Protein AF-A0A915DWF3-F1 (afdb_monomer)

InterPro domains:
  IPR029063 S-adenosyl-L-methionine-dependent methyltransferase superfamily [G3DSA:3.40.50.150] (1-86)

Solvent-accessible surface area (backbone atoms only — not comparable to full-atom values): 8277 Å² total; per-residue (Å²): 121,87,78,89,84,85,85,88,65,27,83,90,27,63,48,63,94,67,60,34,62,67,47,77,46,96,33,25,50,55,82,93,50,51,65,64,64,55,69,36,39,31,69,76,6,39,39,38,38,32,41,91,52,31,31,31,42,34,36,27,72,45,100,87,45,69,48,77,41,85,73,47,80,52,88,64,61,73,55,76,70,69,40,91,91,39,64,68,38,62,35,75,29,79,58,78,84,84,73,80,78,52,69,68,58,54,51,52,45,51,52,54,47,54,53,50,50,51,53,61,64,70,64,80,79,78,97,81,82,84,87,88,129

Sequence (133 aa):
MCKPLFFNGNAFQVKTEMRYDRIYCGALVPHSRRSYFCNFLKIGGILVVPYGHLLQRIVRQSETQFVVYDVSSVVFSQLVFPNQENAFTMRQLEIPLLKAPRLTDICRNKIRHCVREAITSSEIYPLQMLISA

Radius of gyration: 21.71 Å; Cα contacts (8 Å, |Δi|>4): 187; chains: 1; bounding box: 56×54×44 Å

Nearest PDB structures (foldseek):
  8wi9-assembly1_w  TM=2.677E-01  e=5.822E+00  Mycolicibacterium smegmatis MC2 155

Mean predicted aligned error: 8.58 Å

pLDDT: mean 88.08, std 14.34, range [34.0, 98.38]

Secondary structure (DSSP, 8-state):
-PPP----S-GGGEE-S--EEEEE-SSB--GGGHHHHHHTEEEEEEEEEEETTEEEEEEE-SSS-EEEEEEEE---PBPPPP-TT-HHHHS-EEPPP-PPPPHHHHHHHHHHHHHHHHHHHHT-S-S-SSS--

Foldseek 3Di:
DDDDDDFDAAPLQEDDPAADQEAEDQAEEEPVCPVVNVQSHDQQHWYFHHYDQFTKIWHHPDNPDIDIDTDDGHDGHHRDAQDPVDVRHNDHTYDDDDDDDDPVVVVVVVVVVVVVCVVVVVPPDDPPPPPDD

Structure (mmCIF, N/CA/C/O backbone):
data_AF-A0A915DWF3-F1
#
_entry.id   AF-A0A915DWF3-F1
#
loop_
_atom_site.group_PDB
_atom_site.id
_atom_site.type_symbol
_atom_site.label_atom_id
_atom_site.label_alt_id
_atom_site.label_comp_id
_atom_site.label_asym_id
_atom_site.label_entity_id
_atom_site.label_seq_id
_atom_site.pdbx_PDB_ins_code
_atom_site.Cartn_x
_atom_site.Cartn_y
_atom_site.Cartn_z
_atom_site.occupancy
_atom_site.B_iso_or_equiv
_atom_site.auth_seq_id
_atom_site.auth_comp_id
_atom_site.auth_asym_id
_atom_site.auth_atom_id
_atom_site.pdbx_PDB_model_num
ATOM 1 N N . MET A 1 1 ? -7.226 11.522 15.634 1.00 5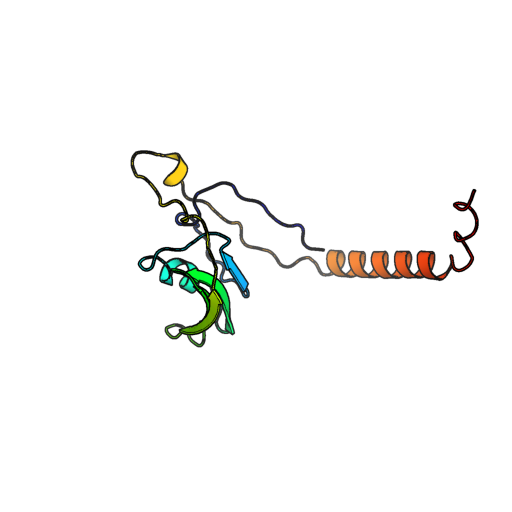6.53 1 MET A N 1
ATOM 2 C CA . MET A 1 1 ? -7.124 11.094 14.228 1.00 56.53 1 MET A CA 1
ATOM 3 C C . MET A 1 1 ? -5.656 10.984 13.866 1.00 56.53 1 MET A C 1
ATOM 5 O O . MET A 1 1 ? -4.908 11.905 14.185 1.00 56.53 1 MET A O 1
ATOM 9 N N . CYS A 1 2 ? -5.234 9.870 13.266 1.00 67.94 2 CYS A N 1
ATOM 10 C CA . CYS A 1 2 ? -3.905 9.783 12.661 1.00 67.94 2 CYS A CA 1
ATOM 11 C C . CYS A 1 2 ? -3.856 10.731 11.461 1.00 67.94 2 CYS A C 1
ATOM 13 O O . CYS A 1 2 ? -4.774 10.732 10.643 1.00 67.94 2 CYS A O 1
ATOM 15 N N . LYS A 1 3 ? -2.820 11.568 11.388 1.00 79.62 3 LYS A N 1
ATOM 16 C CA . LYS A 1 3 ? -2.621 12.462 10.245 1.00 79.62 3 LYS A CA 1
ATOM 17 C C . LYS A 1 3 ? -2.063 11.648 9.071 1.00 79.62 3 LYS A C 1
ATOM 19 O O . LYS A 1 3 ? -1.186 10.816 9.316 1.00 79.62 3 LYS A O 1
ATOM 24 N N . PRO A 1 4 ? -2.539 11.864 7.833 1.00 88.56 4 PRO A N 1
ATOM 25 C CA . PRO A 1 4 ? -1.930 11.243 6.666 1.00 88.56 4 PRO A CA 1
ATOM 26 C C . PRO A 1 4 ? -0.484 11.725 6.514 1.00 88.56 4 PRO A C 1
ATOM 28 O O . PRO A 1 4 ? -0.174 12.886 6.789 1.00 88.56 4 PRO A O 1
ATOM 31 N N . LEU A 1 5 ? 0.391 10.817 6.090 1.00 89.75 5 LEU A N 1
ATOM 32 C CA . LEU A 1 5 ? 1.777 11.115 5.755 1.00 89.75 5 LEU A CA 1
ATOM 33 C C . LEU A 1 5 ? 1.931 11.040 4.240 1.00 89.75 5 LEU A C 1
ATOM 35 O O . LEU A 1 5 ? 1.426 10.109 3.613 1.00 89.75 5 LEU A O 1
ATOM 39 N N . PHE A 1 6 ? 2.631 12.016 3.674 1.00 93.12 6 PHE A N 1
ATOM 40 C CA . PHE A 1 6 ? 2.870 12.110 2.241 1.00 93.12 6 PHE A CA 1
ATOM 41 C C . PHE A 1 6 ? 4.360 11.997 1.966 1.00 93.12 6 PHE A C 1
ATOM 43 O O . PHE A 1 6 ? 5.184 12.569 2.679 1.00 93.12 6 PHE A O 1
ATOM 50 N N . PHE A 1 7 ? 4.681 11.259 0.914 1.00 93.31 7 PHE A N 1
ATOM 51 C CA . PHE A 1 7 ? 6.042 10.957 0.513 1.00 93.31 7 PHE A CA 1
ATOM 52 C C . PHE A 1 7 ? 6.189 11.224 -0.977 1.00 93.31 7 PHE A C 1
ATOM 54 O O . PHE A 1 7 ? 5.263 10.973 -1.747 1.00 93.31 7 PHE A O 1
ATOM 61 N N . ASN A 1 8 ? 7.355 11.726 -1.374 1.00 94.44 8 ASN A N 1
ATOM 62 C CA . ASN A 1 8 ? 7.678 11.975 -2.770 1.00 94.44 8 ASN A CA 1
ATOM 63 C C . ASN A 1 8 ? 8.818 11.040 -3.200 1.00 94.44 8 ASN A C 1
ATOM 65 O O . ASN A 1 8 ? 9.897 11.076 -2.611 1.00 94.44 8 ASN A O 1
ATOM 69 N N . GLY A 1 9 ? 8.563 10.187 -4.193 1.00 93.69 9 GLY A N 1
ATOM 70 C CA . GLY A 1 9 ? 9.524 9.213 -4.703 1.00 93.69 9 GLY A CA 1
ATOM 71 C C . GLY A 1 9 ? 8.882 8.191 -5.640 1.00 93.69 9 GLY A C 1
ATOM 72 O O . GLY A 1 9 ? 7.689 8.263 -5.942 1.00 93.69 9 GLY A O 1
ATOM 73 N N . ASN A 1 10 ? 9.676 7.224 -6.104 1.00 94.31 10 ASN A N 1
ATOM 74 C CA . ASN A 1 10 ? 9.182 6.142 -6.951 1.00 94.31 10 ASN A CA 1
ATOM 75 C C . ASN A 1 10 ? 8.581 5.008 -6.099 1.00 94.31 10 ASN A C 1
ATOM 77 O O . ASN A 1 10 ? 9.216 4.510 -5.170 1.00 94.31 10 ASN A O 1
ATOM 81 N N . ALA A 1 11 ? 7.371 4.560 -6.447 1.00 93.94 11 ALA A N 1
ATOM 82 C CA . ALA A 1 11 ? 6.655 3.517 -5.712 1.00 93.94 11 ALA A CA 1
ATOM 83 C C . ALA A 1 11 ? 7.359 2.146 -5.730 1.00 93.94 11 ALA A C 1
ATOM 85 O O . ALA A 1 11 ? 7.121 1.348 -4.832 1.00 93.94 11 ALA A O 1
ATOM 86 N N . PHE A 1 12 ? 8.234 1.879 -6.707 1.00 93.44 12 PHE A N 1
ATOM 87 C CA . PHE A 1 12 ? 9.067 0.672 -6.780 1.00 93.44 12 PHE A CA 1
ATOM 88 C C . PHE A 1 12 ? 10.386 0.779 -6.001 1.00 93.44 12 PHE A C 1
ATOM 90 O O . PHE A 1 12 ? 11.148 -0.185 -5.967 1.00 93.44 12 PHE A O 1
ATOM 97 N N . GLN A 1 13 ? 10.666 1.935 -5.394 1.00 94.44 13 GLN A N 1
ATOM 98 C CA . GLN A 1 13 ? 11.853 2.182 -4.569 1.00 94.44 13 GLN A CA 1
ATOM 99 C C . GLN A 1 13 ? 11.513 2.324 -3.082 1.00 94.44 13 GLN A C 1
ATOM 101 O O . GLN A 1 13 ? 12.321 2.825 -2.299 1.00 94.44 13 GLN A O 1
ATOM 106 N N . VAL A 1 14 ? 10.315 1.89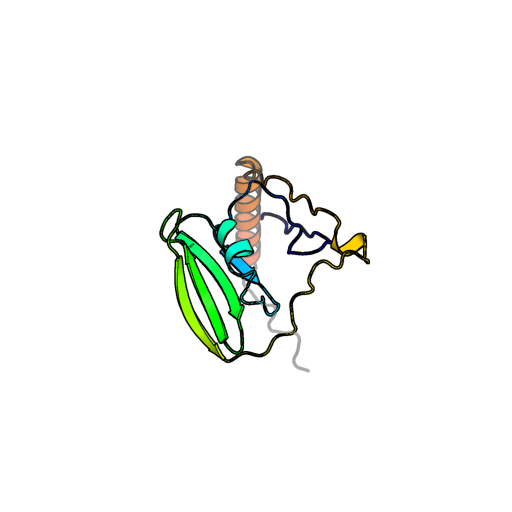7 -2.676 1.00 93.69 14 VAL A N 1
ATOM 107 C CA . VAL A 1 14 ? 9.898 1.927 -1.275 1.00 93.69 14 VAL A CA 1
ATOM 108 C C . VAL A 1 14 ? 10.719 0.917 -0.481 1.00 93.69 14 VAL A C 1
ATOM 110 O O . VAL A 1 14 ? 10.678 -0.287 -0.740 1.00 93.69 14 VAL A O 1
ATOM 113 N N . LYS A 1 15 ? 11.433 1.422 0.524 1.00 90.88 15 LYS A N 1
ATOM 114 C CA . LYS A 1 15 ? 12.107 0.628 1.546 1.00 90.88 15 LYS A CA 1
ATOM 115 C C . LYS A 1 15 ? 11.345 0.794 2.853 1.00 90.88 15 LYS A C 1
ATOM 117 O O . LYS A 1 15 ? 11.315 1.871 3.448 1.00 90.88 15 LYS A O 1
ATOM 122 N N . THR A 1 16 ? 10.698 -0.280 3.287 1.00 89.12 16 THR A N 1
ATOM 123 C CA . THR A 1 16 ? 9.971 -0.317 4.553 1.00 89.12 16 THR A CA 1
ATOM 124 C C . THR A 1 16 ? 9.989 -1.722 5.136 1.00 89.12 16 THR A C 1
ATOM 126 O O . THR A 1 16 ? 9.911 -2.706 4.405 1.00 89.12 16 THR A O 1
ATOM 129 N N . GLU A 1 17 ? 10.080 -1.809 6.459 1.00 87.12 17 GLU A N 1
ATOM 130 C CA . GLU A 1 17 ? 9.916 -3.059 7.212 1.00 87.12 17 GLU A CA 1
ATOM 131 C C . GLU A 1 17 ? 8.443 -3.318 7.570 1.00 87.12 17 GLU A C 1
ATOM 133 O O . GLU A 1 17 ? 8.091 -4.350 8.140 1.00 87.12 17 GLU A O 1
ATOM 138 N N . MET A 1 18 ? 7.556 -2.375 7.242 1.00 90.31 18 MET A N 1
ATOM 139 C CA . MET A 1 18 ? 6.140 -2.479 7.551 1.00 90.31 18 MET A CA 1
ATOM 140 C C . MET A 1 18 ? 5.396 -3.322 6.524 1.00 90.31 18 MET A C 1
ATOM 142 O O . MET A 1 18 ? 5.595 -3.210 5.315 1.00 90.31 18 MET A O 1
ATOM 146 N N . ARG A 1 19 ? 4.441 -4.100 7.031 1.00 93.75 19 ARG A N 1
ATOM 147 C CA . ARG A 1 19 ? 3.366 -4.683 6.233 1.00 93.75 19 ARG A CA 1
ATOM 148 C C . ARG A 1 19 ? 2.061 -3.939 6.520 1.00 93.75 19 ARG A C 1
ATOM 150 O O . ARG A 1 19 ? 1.818 -3.523 7.652 1.00 93.75 19 ARG A O 1
ATOM 157 N N . TYR A 1 20 ? 1.207 -3.808 5.516 1.00 94.69 20 TYR A N 1
ATOM 158 C CA . TYR A 1 20 ? -0.044 -3.064 5.557 1.00 94.69 20 TYR A CA 1
ATOM 159 C C . TYR A 1 20 ? -1.245 -4.004 5.528 1.00 94.69 20 TYR A C 1
ATOM 161 O O . TYR A 1 20 ? -1.244 -5.047 4.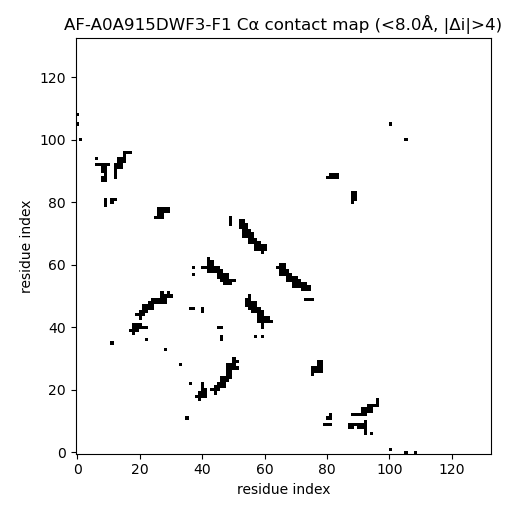871 1.00 94.69 20 TYR A O 1
ATOM 169 N N . ASP A 1 21 ? -2.302 -3.605 6.226 1.00 96.38 21 ASP A N 1
ATOM 170 C CA . ASP A 1 21 ? -3.592 -4.289 6.174 1.00 96.38 21 ASP A CA 1
ATOM 171 C C . ASP A 1 21 ? -4.299 -4.027 4.838 1.00 96.38 21 ASP A C 1
ATOM 173 O O . ASP A 1 21 ? -5.001 -4.896 4.321 1.00 96.38 21 ASP A O 1
ATOM 177 N N . ARG A 1 22 ? -4.118 -2.832 4.262 1.00 97.19 22 ARG A N 1
ATOM 178 C CA . ARG A 1 22 ? -4.763 -2.399 3.019 1.00 97.19 22 ARG A CA 1
ATOM 179 C C . ARG A 1 22 ? -3.779 -1.600 2.167 1.00 97.19 22 ARG A C 1
ATOM 181 O O . ARG A 1 22 ? -3.107 -0.714 2.689 1.00 97.19 22 ARG A O 1
ATOM 188 N N . ILE A 1 23 ? -3.719 -1.894 0.873 1.00 96.75 23 ILE A N 1
ATOM 189 C CA . ILE A 1 23 ? -2.933 -1.150 -0.119 1.00 96.75 23 ILE A CA 1
ATOM 190 C C . ILE A 1 23 ? -3.842 -0.838 -1.308 1.00 96.75 23 ILE A C 1
ATOM 192 O O . ILE A 1 23 ? -4.596 -1.700 -1.755 1.00 96.75 23 ILE A O 1
ATOM 196 N N . TYR A 1 24 ? -3.764 0.385 -1.827 1.00 96.88 24 TYR A N 1
ATOM 197 C CA . TYR A 1 24 ? -4.441 0.793 -3.053 1.00 96.88 24 TYR A CA 1
ATOM 198 C C . TYR A 1 24 ? -3.429 1.396 -4.025 1.00 96.88 24 TYR A C 1
ATOM 200 O O . TYR A 1 24 ? -2.664 2.286 -3.651 1.00 96.88 24 TYR A O 1
ATOM 208 N N . CYS A 1 25 ? -3.438 0.929 -5.269 1.00 95.50 25 CYS A N 1
ATOM 209 C CA . CYS A 1 25 ? -2.631 1.488 -6.346 1.00 95.50 25 CYS A CA 1
ATOM 210 C C . CYS A 1 25 ? -3.536 2.268 -7.303 1.00 95.50 25 CYS A C 1
ATOM 212 O O . CYS A 1 25 ? -4.374 1.681 -7.976 1.00 95.50 25 CYS A O 1
ATOM 214 N N . GLY A 1 26 ? -3.340 3.584 -7.403 1.00 94.38 26 GLY A N 1
ATOM 215 C CA . GLY A 1 26 ? -4.084 4.449 -8.330 1.00 94.38 26 GLY A CA 1
ATOM 216 C C . GLY A 1 26 ? -3.518 4.501 -9.755 1.00 94.38 26 GLY A C 1
ATOM 217 O O . GLY A 1 26 ? -3.832 5.430 -10.490 1.00 94.38 26 GLY A O 1
ATOM 218 N N . ALA A 1 27 ? -2.645 3.565 -10.129 1.00 95.25 27 ALA A N 1
ATOM 219 C CA . ALA A 1 27 ? -1.998 3.500 -11.438 1.00 95.25 27 ALA A CA 1
ATOM 220 C C . ALA A 1 27 ? -1.812 2.040 -11.858 1.00 95.25 27 ALA A C 1
ATOM 222 O O . ALA A 1 27 ? -1.662 1.163 -11.003 1.00 95.25 27 ALA A O 1
ATOM 223 N N . LEU A 1 28 ? -1.817 1.791 -13.169 1.00 95.44 28 LEU A N 1
ATOM 224 C CA . LEU A 1 28 ? -1.716 0.463 -13.765 1.00 95.44 28 LEU A CA 1
ATOM 225 C C . LEU A 1 28 ? -0.363 -0.167 -13.427 1.00 95.44 28 LEU A C 1
ATOM 227 O O . LEU A 1 28 ? 0.683 0.313 -13.872 1.00 95.44 28 LEU A O 1
ATOM 231 N N . VAL A 1 29 ? -0.391 -1.246 -12.638 1.00 91.62 29 VAL A N 1
ATOM 232 C CA . VAL A 1 29 ? 0.819 -1.965 -12.226 1.00 91.62 29 VAL A CA 1
ATOM 233 C C . VAL A 1 29 ? 1.131 -3.071 -13.236 1.00 91.62 29 VAL A C 1
ATOM 235 O O . VAL A 1 29 ? 0.292 -3.939 -13.488 1.00 91.62 29 VAL A O 1
ATOM 238 N N . PRO A 1 30 ? 2.348 -3.098 -13.794 1.00 86.50 30 PRO A N 1
ATOM 239 C CA . PRO A 1 30 ? 2.752 -4.120 -14.752 1.00 86.50 30 PRO A CA 1
ATOM 240 C C . PRO A 1 30 ? 2.837 -5.519 -14.144 1.00 86.50 30 PRO A C 1
ATOM 242 O O . PRO A 1 30 ? 3.156 -5.698 -12.966 1.00 86.50 30 PRO A O 1
ATOM 245 N N . HIS A 1 31 ? 2.603 -6.523 -14.991 1.00 79.25 31 HIS A N 1
ATOM 246 C CA . HIS A 1 31 ? 2.491 -7.933 -14.609 1.00 79.25 31 HIS A CA 1
ATOM 247 C C . HIS A 1 31 ? 3.691 -8.444 -13.806 1.00 79.25 31 HIS A C 1
ATOM 249 O O . HIS A 1 31 ? 3.535 -9.027 -12.732 1.00 79.25 31 HIS A O 1
ATOM 255 N N . SER A 1 32 ? 4.890 -8.100 -14.267 1.00 83.75 32 SER A N 1
ATOM 256 C CA . SER A 1 32 ? 6.163 -8.481 -13.654 1.00 83.75 32 SER A CA 1
ATOM 257 C C . SER A 1 32 ? 6.393 -7.926 -12.245 1.00 83.75 32 SER A C 1
ATOM 259 O O . SER A 1 32 ? 7.247 -8.435 -11.524 1.00 83.75 32 SER A O 1
ATOM 261 N N . ARG A 1 33 ? 5.658 -6.887 -11.828 1.00 84.62 33 ARG A N 1
ATOM 262 C CA . ARG A 1 33 ? 5.863 -6.198 -10.544 1.00 84.62 33 ARG A CA 1
ATOM 263 C C . ARG A 1 33 ? 4.702 -6.335 -9.571 1.00 84.62 33 ARG A C 1
ATOM 265 O O . ARG A 1 33 ? 4.766 -5.768 -8.486 1.00 84.62 33 ARG A O 1
ATOM 272 N N . ARG A 1 34 ? 3.649 -7.082 -9.894 1.00 84.31 34 ARG A N 1
ATOM 273 C CA . ARG A 1 34 ? 2.528 -7.272 -8.960 1.00 84.31 34 ARG A CA 1
ATOM 274 C C . ARG A 1 34 ? 2.992 -7.826 -7.607 1.00 84.31 34 ARG A C 1
ATOM 276 O O . ARG A 1 34 ? 2.568 -7.335 -6.563 1.00 84.31 34 ARG A O 1
ATOM 283 N N . SER A 1 35 ? 3.886 -8.815 -7.635 1.00 90.12 35 SER A N 1
ATOM 284 C CA . SER A 1 35 ? 4.442 -9.451 -6.435 1.00 90.12 35 SER A CA 1
ATOM 285 C C . SER A 1 35 ? 5.129 -8.454 -5.499 1.00 90.12 35 SER A C 1
ATOM 287 O O . SER A 1 35 ? 5.064 -8.624 -4.284 1.00 90.12 35 SER A O 1
ATOM 289 N N . TYR A 1 36 ? 5.708 -7.377 -6.043 1.00 93.25 36 TYR A N 1
ATOM 290 C CA . TYR A 1 36 ? 6.354 -6.326 -5.259 1.00 93.25 36 TYR A CA 1
ATOM 291 C C . TYR A 1 36 ? 5.385 -5.704 -4.244 1.00 93.25 36 TYR A C 1
ATOM 293 O O . TYR A 1 36 ? 5.698 -5.649 -3.060 1.00 93.25 36 TYR A O 1
ATOM 301 N N . PHE A 1 37 ? 4.176 -5.320 -4.671 1.00 94.38 37 PHE A N 1
ATOM 302 C CA . PHE A 1 37 ? 3.179 -4.745 -3.759 1.00 94.38 37 PHE A CA 1
ATOM 303 C C . PHE A 1 37 ? 2.533 -5.790 -2.846 1.00 94.38 37 PHE A C 1
ATOM 305 O O . PHE A 1 37 ? 2.235 -5.493 -1.690 1.00 94.38 37 PHE A O 1
ATOM 312 N N . CYS A 1 38 ? 2.364 -7.025 -3.328 1.00 94.25 38 CYS A N 1
ATOM 313 C CA . CYS A 1 38 ? 1.861 -8.132 -2.512 1.00 94.25 38 CYS A CA 1
ATOM 314 C C . CYS A 1 38 ? 2.750 -8.413 -1.289 1.00 94.25 38 CYS A C 1
ATOM 316 O O . CYS A 1 38 ? 2.230 -8.734 -0.220 1.00 94.25 38 CYS A O 1
ATOM 318 N N . ASN A 1 39 ? 4.072 -8.250 -1.411 1.00 93.81 39 ASN A N 1
ATOM 319 C CA . ASN A 1 39 ? 5.019 -8.493 -0.318 1.00 93.81 39 ASN A CA 1
ATOM 320 C C . ASN A 1 39 ? 4.835 -7.538 0.870 1.00 93.81 39 ASN A C 1
ATOM 322 O O . ASN A 1 39 ? 5.141 -7.903 2.008 1.00 93.81 39 ASN A O 1
ATOM 326 N N . PHE A 1 40 ? 4.283 -6.347 0.627 1.00 95.06 40 PHE A N 1
ATOM 327 C CA . PHE A 1 40 ? 3.954 -5.395 1.681 1.00 95.06 40 PHE A CA 1
ATOM 328 C C . PHE A 1 40 ? 2.618 -5.693 2.368 1.00 95.06 40 PHE A C 1
ATOM 330 O O . PHE A 1 40 ? 2.269 -4.985 3.303 1.00 95.06 40 PHE A O 1
ATOM 337 N N . LEU A 1 41 ? 1.842 -6.701 1.961 1.00 96.62 41 LEU A N 1
ATOM 338 C CA . LEU A 1 41 ? 0.605 -7.053 2.664 1.00 96.62 41 LEU A CA 1
ATOM 339 C C . LEU A 1 41 ? 0.877 -7.909 3.898 1.00 96.62 41 LEU A C 1
ATOM 341 O O . LEU A 1 41 ? 1.679 -8.841 3.865 1.00 96.62 41 LEU A O 1
ATOM 345 N N . LYS A 1 42 ? 0.133 -7.670 4.978 1.00 97.06 42 LYS A N 1
ATOM 346 C CA . LYS A 1 42 ? -0.012 -8.653 6.064 1.00 97.06 42 LYS A CA 1
ATOM 347 C C . LYS A 1 42 ? -0.838 -9.855 5.591 1.00 97.06 42 LYS A C 1
ATOM 349 O O . LYS A 1 42 ? -1.568 -9.751 4.607 1.00 97.06 42 LYS A O 1
ATOM 354 N N . ILE A 1 43 ? -0.764 -10.982 6.300 1.00 97.94 43 ILE A N 1
ATOM 355 C CA . ILE A 1 43 ? -1.739 -12.075 6.131 1.00 97.94 43 ILE A CA 1
ATOM 356 C C . ILE A 1 43 ? -3.140 -11.528 6.464 1.00 97.94 43 ILE A C 1
ATOM 358 O O . ILE A 1 43 ? -3.299 -10.784 7.429 1.00 97.94 43 ILE A O 1
ATOM 362 N N . GLY A 1 44 ? -4.134 -11.817 5.624 1.00 97.94 44 GLY A N 1
ATOM 363 C CA . GLY A 1 44 ? -5.468 -11.196 5.655 1.00 97.94 44 GLY A CA 1
ATOM 364 C C . GLY A 1 44 ? -5.520 -9.769 5.080 1.00 97.94 44 GLY A C 1
ATOM 365 O O . GLY A 1 44 ? -6.587 -9.145 5.021 1.00 97.94 44 GLY A O 1
ATOM 366 N N . GLY A 1 45 ? -4.376 -9.234 4.648 1.00 98.19 45 GLY A N 1
ATOM 367 C CA . GLY A 1 45 ? -4.271 -7.939 3.993 1.00 98.19 45 GLY A CA 1
ATOM 368 C C . GLY A 1 45 ? -4.881 -7.951 2.591 1.00 98.19 45 GLY A C 1
ATOM 369 O O . GLY A 1 45 ? -4.929 -8.993 1.934 1.00 98.19 45 GLY A O 1
ATOM 370 N N . ILE A 1 46 ? -5.342 -6.784 2.132 1.00 98.38 46 ILE A N 1
ATOM 371 C CA . ILE A 1 46 ? -5.991 -6.613 0.826 1.00 98.38 46 ILE A CA 1
ATOM 372 C C . ILE A 1 46 ? -5.236 -5.567 0.002 1.00 98.38 46 ILE A C 1
ATOM 374 O O . ILE A 1 46 ? -5.059 -4.436 0.449 1.00 98.38 46 ILE A O 1
ATOM 378 N N . LEU A 1 47 ? -4.846 -5.930 -1.216 1.00 97.69 47 LEU A N 1
ATOM 379 C CA . LEU A 1 47 ? -4.342 -5.022 -2.243 1.00 97.69 47 LEU A CA 1
ATOM 380 C C . LEU A 1 47 ? -5.428 -4.817 -3.298 1.00 97.69 47 LEU A C 1
ATOM 382 O O . LEU A 1 47 ? -5.933 -5.783 -3.863 1.00 97.69 47 LEU A O 1
ATOM 386 N N . VAL A 1 48 ? -5.764 -3.564 -3.578 1.00 97.62 48 VAL A N 1
ATOM 387 C CA . VAL A 1 48 ? -6.617 -3.183 -4.704 1.00 97.62 48 VAL A CA 1
ATOM 388 C C . VAL A 1 48 ? -5.748 -2.486 -5.743 1.00 97.62 48 VAL A C 1
ATOM 390 O O . VAL A 1 48 ? -5.132 -1.461 -5.453 1.00 97.62 48 VAL A O 1
ATOM 393 N N . VAL A 1 49 ? -5.652 -3.064 -6.938 1.00 96.38 49 VAL A N 1
ATOM 394 C CA . VAL A 1 49 ? -4.715 -2.618 -7.976 1.00 96.38 49 VAL A CA 1
ATOM 395 C C . VAL A 1 49 ? -5.308 -2.812 -9.373 1.00 96.38 49 VAL A C 1
ATOM 397 O O . VAL A 1 49 ? -5.875 -3.873 -9.646 1.00 96.38 49 VAL A O 1
ATOM 400 N N . PRO A 1 50 ? -5.198 -1.822 -10.274 1.00 95.81 50 PRO A N 1
ATOM 401 C CA . PRO A 1 50 ? -5.551 -2.003 -11.672 1.00 95.81 50 PRO A CA 1
ATOM 402 C C . PRO A 1 50 ? -4.474 -2.814 -12.395 1.00 95.81 50 PRO A C 1
ATOM 404 O O . PRO A 1 50 ? -3.270 -2.588 -12.229 1.00 95.81 50 PRO A O 1
ATOM 407 N N . TYR A 1 51 ? -4.926 -3.761 -13.209 1.00 91.94 51 TYR A N 1
ATOM 408 C CA . TYR A 1 51 ? -4.104 -4.705 -13.942 1.00 91.94 51 TYR A CA 1
ATOM 409 C C . TYR A 1 51 ? -4.712 -5.051 -15.300 1.00 91.94 51 TYR A C 1
ATOM 411 O O . TYR A 1 51 ? -5.844 -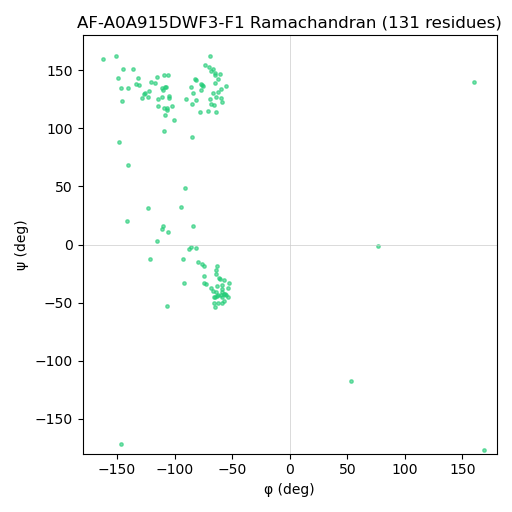5.523 -15.384 1.00 91.94 51 TYR A O 1
ATOM 419 N N . GLY A 1 52 ? -3.953 -4.835 -16.375 1.00 90.06 52 GLY A N 1
ATOM 420 C CA . GLY A 1 52 ? -4.527 -4.824 -17.721 1.00 90.06 52 GLY A CA 1
ATOM 421 C C . GLY A 1 52 ? -5.709 -3.851 -17.786 1.00 90.06 52 GLY A C 1
ATOM 422 O O . GLY A 1 52 ? -5.547 -2.661 -17.527 1.00 90.06 52 GLY A O 1
ATOM 423 N N . HIS A 1 53 ? -6.897 -4.384 -18.068 1.00 93.81 53 HIS A N 1
ATOM 424 C CA . HIS A 1 53 ? -8.151 -3.628 -18.127 1.00 93.81 53 HIS A CA 1
ATOM 425 C C . HIS A 1 53 ? -9.071 -3.877 -16.927 1.00 93.81 53 HIS A C 1
ATOM 427 O O . HIS A 1 53 ? -10.227 -3.477 -16.962 1.00 93.81 53 HIS A O 1
ATOM 433 N N . LEU A 1 54 ? -8.594 -4.551 -15.876 1.00 95.31 54 LEU A N 1
ATOM 434 C CA . LEU A 1 54 ? -9.408 -4.929 -14.723 1.00 95.31 54 LEU A CA 1
ATOM 435 C C . LEU A 1 54 ? -8.855 -4.335 -13.430 1.00 95.31 54 LEU A C 1
ATOM 437 O O . LEU A 1 54 ? -7.651 -4.324 -13.184 1.00 95.31 54 LEU A O 1
ATOM 441 N N . LEU A 1 55 ? -9.748 -3.872 -12.567 1.00 96.69 55 LEU A N 1
ATOM 442 C CA . LEU A 1 55 ? -9.446 -3.595 -11.177 1.00 96.69 55 LEU A CA 1
ATOM 443 C C . LEU A 1 55 ? -9.515 -4.911 -10.415 1.00 96.69 55 LEU A C 1
ATOM 445 O O . LEU A 1 55 ? -10.539 -5.591 -10.449 1.00 96.69 55 LEU A O 1
ATOM 449 N N . GLN A 1 56 ? -8.440 -5.264 -9.721 1.00 96.44 56 GLN A N 1
ATOM 450 C CA . GLN A 1 56 ? -8.354 -6.520 -8.992 1.00 96.44 56 GLN A CA 1
ATOM 451 C C . GLN A 1 56 ? -8.237 -6.295 -7.493 1.00 96.44 56 GLN A C 1
ATOM 453 O O . GLN A 1 56 ? -7.562 -5.372 -7.033 1.00 96.44 56 GLN A O 1
ATOM 458 N N . ARG A 1 57 ? -8.860 -7.192 -6.732 1.00 97.75 57 ARG A N 1
ATOM 459 C CA . ARG A 1 57 ?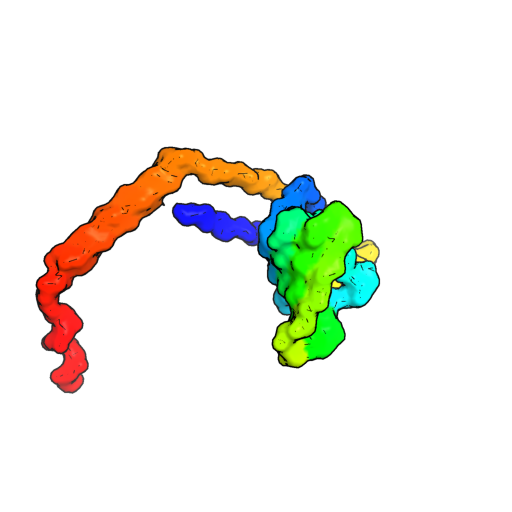 -8.712 -7.330 -5.286 1.00 97.75 57 ARG A CA 1
ATOM 460 C C . ARG A 1 57 ? -7.882 -8.574 -4.998 1.00 97.75 57 ARG A C 1
ATOM 462 O O . ARG A 1 57 ? -8.313 -9.685 -5.282 1.00 97.75 57 ARG A O 1
ATOM 469 N N . ILE A 1 58 ? -6.720 -8.395 -4.390 1.00 97.19 58 ILE A N 1
ATOM 470 C CA . ILE A 1 58 ? -5.794 -9.468 -4.029 1.00 97.19 58 ILE A CA 1
ATOM 471 C C . ILE A 1 58 ? -5.761 -9.596 -2.509 1.00 97.19 58 ILE A C 1
ATOM 473 O O . ILE A 1 58 ? -5.533 -8.610 -1.814 1.00 97.19 58 ILE A O 1
ATOM 477 N N . VAL A 1 59 ? -5.982 -10.800 -1.987 1.00 98.19 59 VAL A N 1
ATOM 478 C CA . VAL A 1 59 ? -5.970 -11.100 -0.549 1.00 98.19 59 VAL A CA 1
ATOM 479 C C . VAL A 1 59 ? -4.813 -12.038 -0.239 1.00 98.19 59 VAL A C 1
ATOM 481 O O . VAL A 1 59 ? -4.721 -13.114 -0.829 1.00 98.19 59 VAL A O 1
ATOM 484 N N . ARG A 1 60 ? -3.937 -11.658 0.696 1.00 98.00 60 ARG A N 1
ATOM 485 C CA . ARG A 1 60 ? -2.856 -12.537 1.166 1.00 98.00 60 ARG A CA 1
ATOM 486 C C . ARG A 1 60 ? -3.420 -13.562 2.146 1.00 98.00 60 ARG A C 1
ATOM 488 O O . ARG A 1 60 ? -3.864 -13.181 3.224 1.00 98.00 60 ARG A O 1
ATOM 495 N N . GLN A 1 61 ? -3.408 -14.843 1.795 1.00 98.00 61 GLN A N 1
ATOM 496 C CA . GLN A 1 61 ? -3.930 -15.910 2.657 1.00 98.00 61 GLN A CA 1
ATOM 497 C C . GLN A 1 61 ? -2.858 -16.521 3.561 1.00 98.00 61 GLN A C 1
ATOM 499 O O . GLN A 1 61 ? -3.156 -16.899 4.689 1.00 98.00 61 GLN A O 1
ATOM 504 N N . SER A 1 62 ? -1.612 -16.584 3.094 1.00 97.00 62 SER A N 1
ATOM 505 C CA . SER A 1 62 ? -0.479 -17.105 3.864 1.00 97.00 62 SER A CA 1
ATOM 506 C C . SER A 1 62 ? 0.810 -16.362 3.510 1.00 97.00 62 SER A C 1
ATOM 508 O O . SER A 1 62 ? 0.790 -15.354 2.796 1.00 97.00 62 SER A O 1
ATOM 510 N N . GLU A 1 63 ? 1.958 -16.833 4.002 1.00 94.06 63 GLU A N 1
ATOM 511 C CA . GLU A 1 63 ? 3.240 -16.233 3.630 1.00 94.06 63 GLU A CA 1
ATOM 512 C C . GLU A 1 63 ? 3.520 -16.332 2.119 1.00 94.06 63 GLU A C 1
ATOM 514 O O . GLU A 1 63 ? 4.147 -15.425 1.576 1.00 94.06 63 GLU A O 1
ATOM 519 N N . THR A 1 64 ? 2.994 -17.350 1.428 1.00 93.75 64 THR A N 1
ATOM 520 C CA . THR A 1 64 ? 3.264 -17.609 0.000 1.00 93.75 64 THR A CA 1
ATOM 521 C C . THR A 1 64 ? 2.022 -17.610 -0.893 1.00 93.75 64 THR A C 1
ATOM 523 O O . THR A 1 64 ? 2.160 -17.567 -2.114 1.00 93.75 64 THR A O 1
ATOM 526 N N . GLN A 1 65 ? 0.812 -17.642 -0.325 1.00 96.62 65 GLN A N 1
ATOM 527 C CA . GLN A 1 65 ? -0.429 -17.755 -1.095 1.00 96.62 65 GLN A CA 1
ATOM 528 C C . GLN A 1 65 ? -1.232 -16.454 -1.114 1.00 96.62 65 GLN A C 1
ATOM 530 O O . GLN A 1 65 ? -1.456 -15.808 -0.085 1.00 96.62 65 GLN A O 1
ATOM 535 N N . PHE A 1 66 ? -1.725 -16.117 -2.306 1.00 96.56 66 PHE A N 1
ATOM 536 C CA . PHE A 1 66 ? -2.553 -14.949 -2.579 1.00 96.56 66 PHE A CA 1
ATOM 537 C C . PHE A 1 66 ? -3.743 -15.360 -3.442 1.00 96.56 66 PHE A C 1
ATOM 539 O O . PHE A 1 66 ? -3.580 -16.111 -4.401 1.00 96.56 66 PHE A O 1
ATOM 546 N N . VAL A 1 67 ? -4.926 -14.836 -3.129 1.00 97.56 67 VAL A N 1
ATOM 547 C CA . VAL A 1 67 ? -6.139 -15.046 -3.929 1.00 97.56 67 VAL A CA 1
ATOM 548 C C . VAL A 1 67 ? -6.526 -13.751 -4.615 1.00 97.56 67 VAL A C 1
ATOM 550 O O . VAL A 1 67 ? -6.543 -12.695 -3.986 1.00 97.56 67 VAL A O 1
ATOM 553 N N . VAL A 1 68 ? -6.826 -13.839 -5.907 1.00 96.69 68 VAL A N 1
ATOM 554 C CA . VAL A 1 68 ? -7.131 -12.703 -6.777 1.00 96.69 68 VAL A CA 1
ATOM 555 C C . VAL A 1 68 ? -8.603 -12.756 -7.167 1.00 96.69 68 VAL A C 1
ATOM 557 O O . VAL A 1 68 ? -9.106 -13.813 -7.535 1.00 96.69 68 VAL A O 1
ATOM 560 N N . TYR A 1 69 ? -9.276 -11.613 -7.099 1.00 97.44 69 TYR A N 1
ATOM 561 C CA . TYR A 1 69 ? -10.645 -11.423 -7.560 1.00 97.44 69 TYR A CA 1
ATOM 562 C C . TYR A 1 69 ? -10.680 -10.256 -8.540 1.00 97.44 69 TYR A C 1
ATOM 564 O O . TYR A 1 69 ? -10.184 -9.174 -8.215 1.00 97.44 69 TYR A O 1
ATOM 572 N N . ASP A 1 70 ? -11.300 -10.450 -9.696 1.00 97.19 70 ASP A N 1
ATOM 573 C CA . ASP A 1 70 ? -11.615 -9.356 -10.610 1.00 97.19 70 ASP A CA 1
ATOM 574 C C . ASP A 1 70 ? -12.840 -8.597 -10.088 1.00 97.19 70 ASP A C 1
ATOM 576 O O . ASP A 1 70 ? -13.821 -9.202 -9.657 1.00 97.19 70 ASP A O 1
ATOM 580 N N . VAL A 1 71 ? -12.760 -7.266 -10.063 1.00 96.62 71 VAL A N 1
ATOM 581 C CA . VAL A 1 71 ? -13.799 -6.394 -9.492 1.00 96.62 71 VAL A CA 1
ATOM 582 C C . VAL A 1 71 ? -14.580 -5.689 -10.593 1.00 96.62 71 VAL A C 1
ATOM 584 O O . VAL A 1 71 ? -15.806 -5.740 -10.605 1.00 96.62 71 VAL A O 1
ATOM 587 N N . SER A 1 72 ? -13.889 -5.010 -11.509 1.00 96.56 72 SER A N 1
ATOM 588 C CA . SER A 1 72 ? -14.526 -4.216 -12.566 1.00 96.56 72 SER A CA 1
ATOM 589 C C . SER A 1 72 ? -13.562 -3.912 -13.708 1.00 96.56 72 SER A C 1
ATOM 591 O O . SER A 1 72 ? -12.350 -3.921 -13.511 1.00 96.56 72 SER A O 1
ATOM 593 N N . SER A 1 73 ? -14.087 -3.575 -14.887 1.00 97.25 73 SER A N 1
ATOM 594 C CA . SER A 1 73 ? -13.275 -3.047 -15.990 1.00 97.25 73 SER A CA 1
ATOM 595 C C . SER A 1 73 ? -12.901 -1.584 -15.752 1.00 97.25 73 SER A C 1
ATOM 597 O O . SER A 1 73 ? -13.740 -0.798 -15.317 1.00 97.25 73 SER A O 1
ATOM 599 N N . VAL A 1 74 ? -11.650 -1.214 -16.030 1.00 96.12 74 VAL A N 1
ATOM 600 C CA . VAL A 1 74 ? -11.091 0.126 -15.789 1.00 96.12 74 VAL A CA 1
ATOM 601 C C . VAL A 1 74 ? -9.987 0.478 -16.789 1.00 96.12 74 VAL A C 1
ATOM 603 O O . VAL A 1 74 ? -9.385 -0.396 -17.411 1.00 96.12 74 VAL A O 1
ATOM 606 N N . VAL A 1 75 ? -9.671 1.772 -16.890 1.00 94.69 75 VAL A N 1
ATOM 607 C CA . VAL A 1 75 ? -8.524 2.289 -17.649 1.00 94.69 75 VAL A CA 1
ATOM 608 C C . VAL A 1 75 ? -7.715 3.218 -16.746 1.00 94.69 75 VAL A C 1
ATOM 610 O O . VAL A 1 75 ? -8.261 4.153 -16.169 1.00 94.69 75 VAL A O 1
ATOM 613 N N . PHE A 1 76 ? -6.416 2.948 -16.618 1.00 95.56 76 PHE A N 1
ATOM 614 C CA . PHE A 1 76 ? -5.476 3.719 -15.802 1.00 95.56 76 PHE A CA 1
ATOM 615 C C . PHE A 1 76 ? -4.169 3.945 -16.565 1.00 95.56 76 PHE A C 1
ATOM 617 O O . PHE A 1 76 ? -3.745 3.095 -17.349 1.00 95.56 76 PHE A O 1
ATOM 624 N N . SER A 1 77 ? -3.489 5.055 -16.276 1.00 94.50 77 SER A N 1
ATOM 625 C CA . SER A 1 77 ? -2.124 5.301 -16.752 1.00 94.50 77 SER A CA 1
ATOM 626 C C . SER A 1 77 ? -1.124 4.350 -16.090 1.00 94.50 77 SER A C 1
ATOM 628 O O . SER A 1 77 ? -1.307 3.942 -14.940 1.00 94.50 77 SER A O 1
ATOM 630 N N . GLN A 1 78 ? -0.050 4.010 -16.807 1.00 93.44 78 GLN A N 1
ATOM 631 C CA . GLN A 1 78 ? 1.001 3.121 -16.305 1.00 93.44 78 GLN A CA 1
ATOM 632 C C . GLN A 1 78 ? 1.756 3.729 -15.123 1.00 93.44 78 GLN A C 1
ATOM 634 O O . GLN A 1 78 ? 2.101 4.911 -15.123 1.00 93.44 78 GLN A O 1
ATOM 639 N N . LEU A 1 79 ? 2.045 2.899 -14.120 1.00 94.19 79 LEU A N 1
ATOM 640 C CA . LEU A 1 79 ? 2.916 3.285 -13.021 1.00 94.19 79 LEU A CA 1
ATOM 641 C C . LEU A 1 79 ? 4.361 3.418 -13.526 1.00 94.19 79 LEU A C 1
ATOM 643 O O . LEU A 1 79 ? 4.918 2.481 -14.098 1.00 94.19 79 LEU A O 1
ATOM 647 N N . VAL A 1 80 ? 4.968 4.581 -13.290 1.00 91.75 80 VAL A N 1
ATOM 648 C CA . VAL A 1 80 ? 6.305 4.917 -13.796 1.00 91.75 80 VAL A CA 1
ATOM 649 C C . VAL A 1 80 ? 7.371 4.020 -13.168 1.00 91.75 80 VAL A C 1
ATOM 651 O O . VAL A 1 80 ? 7.583 4.020 -11.951 1.00 91.75 80 VAL A O 1
ATOM 654 N N . PHE A 1 81 ? 8.081 3.276 -14.011 1.00 89.62 81 PHE A N 1
ATOM 655 C CA . PHE A 1 81 ? 9.206 2.456 -13.582 1.00 89.62 81 PHE A CA 1
ATOM 656 C C . PHE A 1 81 ? 10.447 3.287 -13.238 1.00 89.62 81 PHE A C 1
ATOM 658 O O . PHE A 1 81 ? 10.639 4.367 -13.798 1.00 89.62 81 PHE A O 1
ATOM 665 N N . PRO A 1 82 ? 11.327 2.766 -12.364 1.00 90.81 82 PRO A N 1
ATOM 666 C CA . PRO A 1 82 ? 12.657 3.324 -12.187 1.00 90.81 82 PRO A CA 1
ATOM 667 C C . PRO A 1 82 ? 13.432 3.286 -13.507 1.00 90.81 82 PRO A C 1
ATOM 669 O O . PRO A 1 82 ? 13.560 2.221 -14.113 1.00 90.81 82 PRO A O 1
ATOM 672 N N . ASN A 1 83 ? 13.948 4.436 -13.929 1.00 90.38 83 ASN A N 1
ATOM 673 C CA . ASN A 1 83 ? 14.871 4.575 -15.048 1.00 90.38 83 ASN A CA 1
ATOM 674 C C . ASN A 1 83 ? 16.278 4.832 -14.487 1.00 90.38 83 ASN A C 1
ATOM 676 O O . ASN A 1 83 ? 16.464 5.750 -13.690 1.00 90.38 83 ASN A O 1
ATOM 680 N N . GLN A 1 84 ? 17.268 4.047 -14.920 1.00 88.81 84 GLN A N 1
ATOM 681 C CA . GLN A 1 84 ? 18.663 4.186 -14.489 1.00 88.81 84 GLN A CA 1
ATOM 682 C C . GLN A 1 84 ? 19.271 5.550 -14.844 1.00 88.81 84 GLN A C 1
ATOM 684 O O . GLN A 1 84 ? 20.110 6.050 -14.103 1.00 88.81 84 GLN A O 1
ATOM 689 N N . GLU A 1 85 ? 18.811 6.183 -15.922 1.00 91.56 85 GLU A N 1
ATOM 690 C CA . GLU A 1 85 ? 19.265 7.513 -16.347 1.00 91.56 85 GLU A CA 1
ATOM 691 C C . GLU A 1 85 ? 18.695 8.635 -15.468 1.00 91.56 85 GLU A C 1
ATOM 693 O O . GLU A 1 85 ? 19.222 9.746 -15.436 1.00 91.56 85 GLU A O 1
ATOM 698 N N . ASN A 1 86 ? 17.618 8.358 -14.726 1.00 90.50 86 ASN A N 1
ATOM 699 C CA . ASN A 1 86 ? 16.967 9.330 -13.865 1.00 90.50 86 ASN A CA 1
ATOM 700 C C . ASN A 1 86 ? 17.207 8.995 -12.388 1.00 90.50 86 ASN A C 1
ATOM 702 O O . ASN A 1 86 ? 16.465 8.220 -11.770 1.00 90.50 86 ASN A O 1
ATOM 706 N N . ALA A 1 87 ? 18.201 9.670 -11.804 1.00 89.31 87 ALA A N 1
ATOM 707 C CA . ALA A 1 87 ? 18.590 9.522 -10.403 1.00 89.31 87 ALA A CA 1
ATOM 708 C C . ALA A 1 87 ? 17.414 9.688 -9.423 1.00 89.31 87 ALA A C 1
ATOM 710 O O . ALA A 1 87 ? 17.362 9.003 -8.401 1.00 89.31 87 ALA A O 1
ATOM 711 N N . PHE A 1 88 ? 16.429 10.536 -9.742 1.00 89.19 88 PHE A N 1
ATOM 712 C CA . PHE A 1 88 ? 15.245 10.710 -8.902 1.00 89.19 88 PHE A CA 1
ATOM 713 C C . PHE A 1 88 ? 14.408 9.427 -8.816 1.00 89.19 88 PHE A C 1
ATOM 715 O O . PHE A 1 88 ? 13.954 9.050 -7.738 1.00 89.19 88 PHE A O 1
ATOM 722 N N . THR A 1 89 ? 14.240 8.715 -9.932 1.00 89.75 89 THR A N 1
ATOM 723 C CA . THR A 1 89 ? 13.448 7.474 -9.965 1.00 89.75 89 THR A CA 1
ATOM 724 C C . THR A 1 89 ? 14.168 6.272 -9.354 1.00 89.75 89 THR A C 1
ATOM 726 O O . THR A 1 89 ? 13.518 5.284 -9.015 1.00 89.75 89 THR A O 1
ATOM 729 N N . MET A 1 90 ? 15.489 6.370 -9.190 1.00 91.50 90 MET A N 1
ATOM 730 C CA . MET A 1 90 ? 16.342 5.366 -8.545 1.00 91.50 90 MET A CA 1
ATOM 731 C C . MET A 1 90 ? 16.552 5.620 -7.050 1.00 91.50 90 MET A C 1
ATOM 733 O O . MET A 1 90 ? 17.047 4.746 -6.340 1.00 91.50 90 MET A O 1
ATOM 737 N N . ARG A 1 91 ? 16.178 6.801 -6.551 1.00 93.19 91 ARG A N 1
ATOM 738 C CA . ARG A 1 91 ? 16.315 7.156 -5.140 1.00 93.19 91 ARG A CA 1
ATOM 739 C C . ARG A 1 91 ? 15.436 6.254 -4.271 1.00 93.19 91 ARG A C 1
ATOM 741 O O . ARG A 1 91 ? 14.224 6.193 -4.472 1.00 93.19 91 ARG A O 1
ATOM 748 N N . GLN A 1 92 ? 16.039 5.623 -3.262 1.00 92.88 92 GLN A N 1
ATOM 749 C CA . GLN A 1 92 ? 15.291 4.881 -2.248 1.00 92.88 92 GLN A CA 1
ATOM 750 C C . GLN A 1 92 ? 14.364 5.814 -1.467 1.00 92.88 92 GLN A C 1
ATOM 752 O O . GLN A 1 92 ? 14.776 6.877 -0.995 1.00 92.88 92 GLN A O 1
ATOM 757 N N . LEU A 1 93 ? 13.109 5.392 -1.332 1.00 93.75 93 LEU A N 1
ATOM 758 C CA . LEU A 1 93 ? 12.102 6.076 -0.542 1.00 93.75 93 LEU A CA 1
ATOM 759 C C . LEU A 1 93 ? 11.947 5.371 0.806 1.00 93.75 93 LEU A C 1
ATOM 761 O O . LEU A 1 93 ? 11.378 4.282 0.886 1.00 93.75 93 LEU A O 1
ATOM 765 N N . GLU A 1 94 ? 12.441 6.004 1.867 1.00 91.69 94 GLU A N 1
ATOM 766 C CA . GLU A 1 94 ? 12.317 5.491 3.231 1.00 91.69 94 GLU A CA 1
ATOM 767 C C . GLU A 1 94 ? 10.983 5.909 3.848 1.00 91.69 94 GLU A C 1
ATOM 769 O O . GLU A 1 94 ? 10.681 7.098 3.977 1.00 91.69 94 GLU A O 1
ATOM 774 N N . ILE A 1 95 ? 10.181 4.919 4.246 1.00 89.94 95 ILE A N 1
ATOM 775 C CA . ILE A 1 95 ? 8.919 5.158 4.949 1.00 89.94 95 ILE A CA 1
ATOM 776 C C . ILE A 1 95 ? 9.135 4.875 6.441 1.00 89.94 95 ILE A C 1
ATOM 778 O O . ILE A 1 95 ? 9.446 3.733 6.796 1.00 89.94 95 ILE A O 1
ATOM 782 N N . PRO A 1 96 ? 8.950 5.872 7.328 1.00 86.62 96 PRO A N 1
ATOM 783 C CA . PRO A 1 96 ? 9.172 5.709 8.756 1.00 86.62 96 PRO A CA 1
ATOM 784 C C . PRO A 1 96 ? 8.190 4.702 9.353 1.00 86.62 96 PRO A C 1
ATOM 786 O O . PRO A 1 96 ? 7.019 4.649 8.968 1.00 86.62 96 PRO A O 1
ATOM 789 N N . LEU A 1 97 ? 8.659 3.945 10.347 1.00 84.75 97 LEU A N 1
ATOM 790 C CA . LEU A 1 97 ? 7.819 3.020 11.100 1.00 84.75 97 LEU A CA 1
ATOM 791 C C . LEU A 1 97 ? 6.659 3.774 11.763 1.00 84.75 97 LEU A C 1
ATOM 793 O O . LEU A 1 97 ? 6.865 4.697 12.560 1.00 84.75 97 LEU A O 1
ATOM 797 N N . LEU A 1 98 ? 5.432 3.357 11.457 1.00 80.06 98 LEU A N 1
ATOM 798 C CA . LEU A 1 98 ? 4.238 3.932 12.050 1.00 80.06 98 LEU A CA 1
ATOM 799 C C . LEU A 1 98 ? 4.153 3.496 13.515 1.00 80.06 98 LEU A C 1
ATOM 801 O O . LEU A 1 98 ? 3.984 2.317 13.823 1.00 80.06 98 LEU A O 1
ATOM 805 N N . LYS A 1 99 ? 4.252 4.456 14.434 1.00 77.94 99 LYS A N 1
ATOM 806 C CA . LYS A 1 99 ? 4.007 4.205 15.856 1.00 77.94 99 LYS A CA 1
ATOM 807 C C . LYS A 1 99 ? 2.517 4.325 16.135 1.00 77.94 99 LYS A C 1
ATOM 809 O O . LYS A 1 99 ? 1.874 5.275 15.684 1.00 77.94 99 LYS A O 1
ATOM 814 N N . ALA A 1 100 ? 1.980 3.379 16.902 1.00 79.88 100 ALA A N 1
ATOM 815 C CA . ALA A 1 100 ? 0.619 3.490 17.404 1.00 79.88 100 ALA A CA 1
ATOM 816 C C . ALA A 1 100 ? 0.462 4.817 18.179 1.00 79.88 100 ALA A C 1
ATOM 818 O O . ALA A 1 100 ? 1.365 5.184 18.943 1.00 79.88 100 ALA A O 1
ATOM 819 N N . PRO A 1 101 ? -0.642 5.562 17.978 1.00 83.50 101 PRO A N 1
ATOM 820 C CA . PRO A 1 101 ? -0.888 6.784 18.731 1.00 83.50 101 PRO A CA 1
ATOM 821 C C . PRO A 1 101 ? -0.973 6.466 20.225 1.00 83.50 101 PRO A C 1
ATOM 823 O O . PRO A 1 101 ? -1.456 5.404 20.621 1.00 83.50 101 PRO A O 1
ATOM 826 N N . ARG A 1 102 ? -0.519 7.397 21.069 1.00 88.44 102 ARG A N 1
ATOM 827 C CA . ARG A 1 102 ? -0.606 7.214 22.520 1.00 88.44 102 ARG A CA 1
ATOM 828 C C . ARG A 1 102 ? -2.073 7.174 22.939 1.00 88.44 102 ARG A C 1
ATOM 830 O O . ARG A 1 102 ? -2.900 7.895 22.379 1.00 88.44 102 ARG A O 1
ATOM 837 N N . LEU A 1 103 ? -2.385 6.397 23.978 1.00 90.94 103 LEU A N 1
ATOM 838 C CA . LEU A 1 103 ? -3.739 6.330 24.536 1.00 90.94 103 LEU A CA 1
ATOM 839 C C . LEU A 1 103 ? -4.274 7.727 24.885 1.00 90.94 103 LEU A C 1
ATOM 841 O O . LEU A 1 103 ? -5.428 8.036 24.616 1.00 90.94 103 LEU A O 1
ATOM 845 N N . THR A 1 104 ? -3.411 8.607 25.391 1.00 92.38 104 THR A N 1
ATOM 846 C CA . THR A 1 104 ? -3.747 10.003 25.692 1.00 92.38 104 THR A CA 1
ATOM 847 C C . THR A 1 104 ? -4.226 10.777 24.463 1.00 92.38 104 THR A C 1
ATOM 849 O O . THR A 1 104 ? -5.201 11.523 24.558 1.00 92.38 104 THR A O 1
ATOM 852 N N . ASP A 1 105 ? -3.602 10.580 23.299 1.00 89.31 105 ASP A N 1
ATOM 853 C CA . ASP A 1 105 ? -4.022 11.212 22.046 1.00 89.31 105 ASP A CA 1
ATOM 854 C C . ASP A 1 105 ? -5.370 10.663 21.571 1.00 89.31 105 ASP A C 1
ATOM 856 O O . ASP A 1 105 ? -6.210 11.416 21.068 1.00 89.31 105 ASP A O 1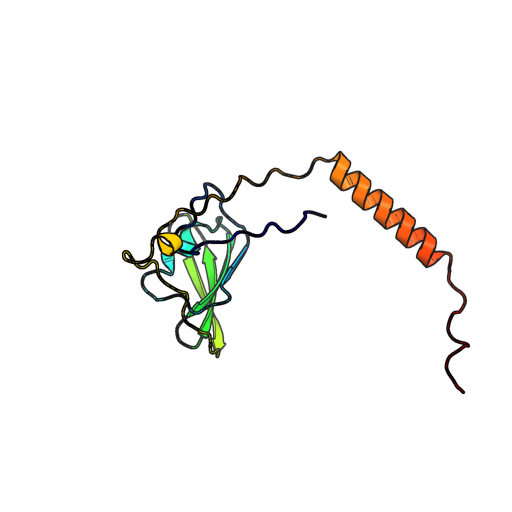
ATOM 860 N N . ILE A 1 106 ? -5.608 9.362 21.754 1.00 89.81 106 ILE A N 1
ATOM 861 C CA . ILE A 1 106 ? -6.887 8.718 21.434 1.00 89.81 106 ILE A CA 1
ATOM 862 C C . ILE A 1 106 ? -7.994 9.270 22.342 1.00 89.81 106 ILE A C 1
ATOM 864 O O . ILE A 1 106 ? -8.986 9.799 21.837 1.00 89.81 106 ILE A O 1
ATOM 868 N N . CYS A 1 107 ? -7.798 9.240 23.663 1.00 93.50 107 CYS A N 1
ATOM 869 C CA . CYS A 1 107 ? -8.754 9.744 24.649 1.00 93.50 107 CYS A CA 1
ATOM 870 C C . CYS A 1 107 ? -9.061 11.226 24.430 1.00 93.50 107 CYS A C 1
ATOM 872 O O . CYS A 1 107 ? -10.225 11.614 24.388 1.00 93.50 107 CYS A O 1
ATOM 874 N N . ARG A 1 108 ? -8.036 12.055 24.193 1.00 93.62 108 ARG A N 1
ATOM 875 C CA . ARG A 1 108 ? -8.212 13.479 23.876 1.00 93.62 108 ARG A CA 1
ATOM 876 C C . ARG A 1 108 ? -9.118 13.680 22.661 1.00 93.62 108 ARG A C 1
ATOM 878 O O . ARG A 1 108 ? -9.958 14.576 22.672 1.00 93.62 108 ARG A O 1
ATOM 885 N N . ASN A 1 109 ? -8.952 12.874 21.612 1.00 90.69 109 ASN A N 1
ATOM 886 C CA . ASN A 1 109 ? -9.814 12.956 20.435 1.00 90.69 109 ASN A CA 1
ATOM 887 C C . ASN A 1 109 ? -11.253 12.532 20.749 1.00 90.69 109 ASN A C 1
ATOM 889 O O . ASN A 1 109 ? -12.172 13.203 20.286 1.00 90.69 109 ASN A O 1
ATOM 893 N N . LYS A 1 110 ? -11.456 11.481 21.557 1.00 94.50 110 LYS A N 1
ATOM 894 C CA . LYS A 1 110 ? -12.801 11.042 21.955 1.00 94.50 110 LYS A CA 1
ATOM 895 C C . LYS A 1 110 ? -13.510 12.087 22.816 1.00 94.50 110 LYS A C 1
ATOM 897 O O . LYS A 1 110 ? -14.643 12.425 22.510 1.00 94.50 110 LYS A O 1
ATOM 902 N N . ILE A 1 111 ? -12.822 12.666 23.801 1.00 95.56 111 ILE A N 1
ATOM 903 C CA . ILE A 1 111 ? -13.358 13.751 24.637 1.00 95.56 111 ILE A CA 1
ATOM 904 C C . ILE A 1 111 ? -13.754 14.946 23.768 1.00 95.56 111 ILE A C 1
ATOM 906 O O . ILE A 1 111 ? -14.879 15.423 23.857 1.00 95.56 111 ILE A O 1
ATOM 910 N N . ARG A 1 112 ? -12.863 15.409 22.879 1.00 94.38 112 ARG A N 1
ATOM 911 C CA . ARG A 1 112 ? -13.166 16.527 21.967 1.00 94.38 112 ARG A CA 1
ATOM 912 C C . ARG A 1 112 ? -14.370 16.247 21.078 1.00 94.38 112 ARG A C 1
ATOM 914 O O . ARG A 1 112 ? -15.134 17.162 20.802 1.00 94.38 112 ARG A O 1
ATOM 921 N N . HIS A 1 113 ? -14.509 15.015 20.607 1.00 93.56 113 HIS A N 1
ATOM 922 C CA . HIS A 1 113 ? -15.660 14.606 19.819 1.00 93.56 113 HIS A CA 1
ATOM 923 C C . HIS A 1 113 ? -16.945 14.643 20.653 1.00 93.56 113 HIS A C 1
ATOM 925 O O . HIS A 1 113 ? -17.861 15.343 20.246 1.00 93.56 113 HIS A O 1
ATOM 931 N N . CYS A 1 114 ? -16.964 14.041 21.847 1.00 95.12 114 CYS A N 1
ATOM 932 C CA . CYS A 1 114 ? -18.113 14.089 22.758 1.00 95.12 114 CYS A CA 1
ATOM 933 C C . CYS A 1 114 ? -18.522 15.527 23.117 1.00 95.12 114 CYS A C 1
ATOM 935 O O . CYS A 1 114 ? -19.703 15.844 23.128 1.00 95.12 114 CYS A O 1
ATOM 937 N N . VAL A 1 115 ? -17.555 16.413 23.382 1.00 94.75 115 VAL A N 1
ATOM 938 C CA . VAL A 1 115 ? -17.834 17.826 23.689 1.00 94.75 115 VAL A CA 1
ATOM 939 C C . VAL A 1 115 ? -18.443 18.541 22.484 1.00 94.75 115 VAL A C 1
ATOM 941 O O . VAL A 1 115 ? -19.422 19.258 22.639 1.00 94.75 115 VAL A O 1
ATOM 944 N N . ARG A 1 116 ? -17.897 18.337 21.278 1.00 93.12 116 ARG A N 1
ATOM 945 C CA . ARG A 1 116 ? -18.464 18.925 20.054 1.00 93.12 116 ARG A CA 1
ATOM 946 C C . ARG A 1 116 ? -19.865 18.402 19.778 1.00 93.12 116 ARG A C 1
ATOM 948 O O . ARG A 1 116 ? -20.739 19.198 19.480 1.00 93.12 116 ARG A O 1
ATOM 955 N N . GLU A 1 117 ? -20.078 17.097 19.917 1.00 94.50 117 GLU A N 1
ATOM 956 C CA . GLU A 1 117 ? -21.403 16.494 19.777 1.00 94.50 117 GLU A CA 1
ATOM 957 C C . GLU A 1 117 ? -22.390 17.070 20.789 1.00 94.50 117 GLU A C 1
ATOM 959 O O . GLU A 1 117 ? -23.507 17.396 20.405 1.00 94.50 117 GLU A O 1
ATOM 964 N N . ALA A 1 118 ? -21.987 17.250 22.050 1.00 91.50 118 ALA A N 1
ATOM 965 C CA . ALA A 1 118 ? -22.838 17.845 23.076 1.00 91.50 118 ALA A CA 1
ATOM 966 C C . ALA A 1 118 ? -23.219 19.293 22.738 1.00 91.50 118 ALA A C 1
ATOM 968 O O . ALA A 1 118 ? -24.391 19.638 22.837 1.00 91.50 118 ALA A O 1
ATOM 969 N N . ILE A 1 119 ? -22.260 20.104 22.274 1.00 91.38 119 ILE A N 1
ATOM 970 C CA . ILE A 1 119 ? -22.511 21.489 21.843 1.00 91.38 119 ILE A CA 1
ATOM 971 C C . ILE A 1 119 ? -23.478 21.507 20.651 1.00 91.38 119 ILE A C 1
ATOM 973 O O . ILE A 1 119 ? -24.511 22.167 20.710 1.00 91.38 119 ILE A O 1
ATOM 977 N N . THR A 1 120 ? -23.210 20.716 19.608 1.00 88.38 120 THR A N 1
ATOM 978 C CA . THR A 1 120 ? -24.082 20.631 18.426 1.00 88.38 120 THR A CA 1
ATOM 979 C C . THR A 1 120 ? -25.476 20.094 18.766 1.00 88.38 120 THR A C 1
ATOM 981 O O . THR A 1 120 ? -26.463 20.556 18.205 1.00 88.38 120 THR A O 1
ATOM 984 N N . SER A 1 121 ? -25.582 19.149 19.704 1.00 79.69 121 SER A N 1
ATOM 985 C CA . SER A 1 121 ? -26.871 18.592 20.145 1.00 79.69 121 SER A CA 1
ATOM 986 C C . SER A 1 121 ? -27.656 19.562 21.032 1.00 79.69 121 SER A C 1
ATOM 988 O O . SER A 1 121 ? -28.880 19.492 21.071 1.00 79.69 121 SER A O 1
ATOM 990 N N . SER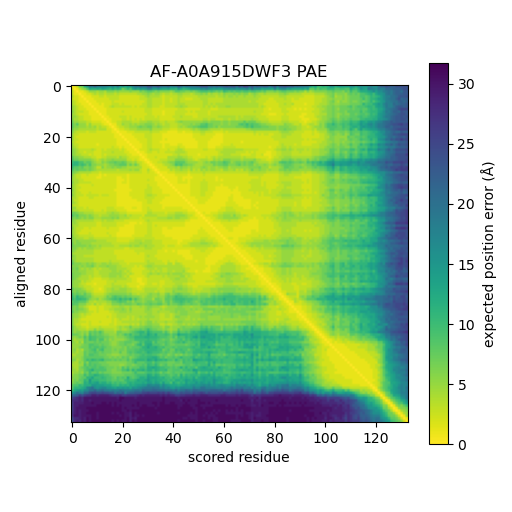 A 1 122 ? -26.971 20.468 21.739 1.00 66.50 122 SER A N 1
ATOM 991 C CA . SER A 1 122 ? -27.604 21.524 22.537 1.00 66.50 122 SER A CA 1
ATOM 992 C C . SER A 1 122 ? -28.087 22.722 21.710 1.00 66.50 122 SER A C 1
ATOM 994 O O . SER A 1 122 ? -28.905 23.493 22.198 1.00 66.50 122 SER A O 1
ATOM 996 N N . GLU A 1 123 ? -27.643 22.859 20.455 1.00 59.78 123 GLU A N 1
ATOM 997 C CA . GLU A 1 123 ? -28.036 23.934 19.525 1.00 59.78 123 GLU A CA 1
ATOM 998 C C . GLU A 1 123 ? -29.209 23.544 18.593 1.00 59.78 123 GLU A C 1
ATOM 1000 O O . GLU A 1 123 ? -29.307 24.005 17.455 1.00 59.78 123 GLU A O 1
ATOM 1005 N N . ILE A 1 124 ? -30.146 22.709 19.055 1.00 57.06 124 ILE A N 1
ATOM 1006 C CA . ILE A 1 124 ? -31.396 22.450 18.320 1.00 57.06 124 ILE A CA 1
ATOM 1007 C C . ILE A 1 124 ? -32.424 23.545 18.662 1.00 57.06 124 ILE A C 1
ATOM 1009 O O . ILE A 1 124 ? -33.109 23.437 19.673 1.00 57.06 124 ILE A O 1
ATOM 1013 N N . TYR A 1 125 ? -32.447 24.606 17.832 1.00 49.44 125 TYR A N 1
ATOM 1014 C CA . TYR A 1 125 ? -33.581 25.353 17.213 1.00 49.44 125 TYR A CA 1
ATOM 1015 C C . TYR A 1 125 ? -33.123 26.771 16.757 1.00 49.44 125 TYR A C 1
ATOM 1017 O O . TYR A 1 125 ? -32.508 27.480 17.546 1.00 49.44 125 TYR A O 1
ATOM 1025 N N . PRO A 1 126 ? -33.551 27.309 15.589 1.00 49.53 126 PRO A N 1
ATOM 1026 C CA . PRO A 1 126 ? -33.387 26.820 14.218 1.00 49.53 126 PRO A CA 1
ATOM 1027 C C . PRO A 1 126 ? -32.670 27.857 13.306 1.00 49.53 126 PRO A C 1
ATOM 1029 O O . PRO A 1 126 ? -33.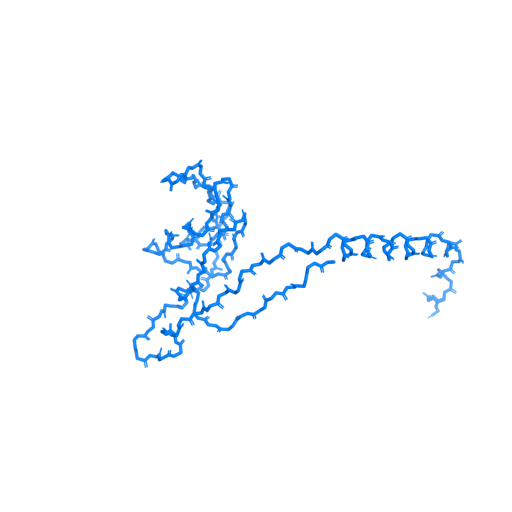109 28.997 13.177 1.00 49.53 126 PRO A O 1
ATOM 1032 N N . LEU A 1 127 ? -31.653 27.448 12.537 1.00 45.41 127 LEU A N 1
ATOM 1033 C CA . LEU A 1 127 ? -31.157 28.215 11.373 1.00 45.41 127 LEU A CA 1
ATOM 1034 C C . LEU A 1 127 ? -31.875 27.793 10.074 1.00 45.41 127 LEU A C 1
ATOM 1036 O O . LEU A 1 127 ? -31.242 27.511 9.061 1.00 45.41 127 LEU A O 1
ATOM 1040 N N . GLN A 1 128 ? -33.211 27.732 10.099 1.00 45.66 128 GLN A N 1
ATOM 1041 C CA . GLN A 1 128 ? -34.041 27.490 8.903 1.00 45.66 128 GLN A CA 1
ATOM 1042 C C . GLN A 1 128 ? -34.884 28.702 8.459 1.00 45.66 128 GLN A C 1
ATOM 1044 O O . GLN A 1 128 ? -35.744 28.553 7.602 1.00 45.66 128 GLN A O 1
ATOM 1049 N N . MET A 1 129 ? -34.635 29.917 8.966 1.00 44.00 129 MET A N 1
ATOM 1050 C CA . MET A 1 129 ? -35.467 31.096 8.647 1.00 44.00 129 MET A CA 1
ATOM 1051 C C . MET A 1 129 ? -34.736 32.306 8.036 1.00 44.00 129 MET A C 1
ATOM 1053 O O . MET A 1 129 ? -35.163 33.430 8.265 1.00 44.00 129 MET A O 1
ATOM 1057 N N . LEU A 1 130 ? -33.661 32.145 7.249 1.00 39.81 130 LEU A N 1
ATOM 1058 C CA . LEU A 1 130 ? -32.997 33.325 6.648 1.00 39.81 130 LEU A CA 1
ATOM 1059 C C . LEU A 1 130 ? -32.477 33.205 5.204 1.00 39.81 130 LEU A C 1
ATOM 1061 O O . LEU A 1 130 ? -31.669 34.034 4.800 1.00 39.81 130 LEU A O 1
ATOM 1065 N N . ILE A 1 131 ? -32.952 32.258 4.384 1.00 38.03 131 ILE A N 1
ATOM 1066 C CA . ILE A 1 131 ? -32.701 32.330 2.928 1.00 38.03 131 ILE A CA 1
ATOM 1067 C C . ILE A 1 131 ? -33.937 31.890 2.133 1.00 38.03 131 ILE A C 1
ATOM 1069 O O . ILE A 1 131 ? -33.963 30.845 1.491 1.00 38.03 131 ILE A O 1
ATOM 1073 N N . SER A 1 132 ? -34.981 32.708 2.196 1.00 34.00 132 SER A N 1
ATOM 1074 C CA . SER A 1 132 ? -36.011 32.771 1.160 1.00 34.00 132 SER A CA 1
ATOM 1075 C C . SER A 1 132 ? -36.536 34.203 1.101 1.00 34.00 132 SER A C 1
ATOM 1077 O O . SER A 1 132 ? -37.469 34.558 1.820 1.00 34.00 132 SER A O 1
ATOM 1079 N N . ALA A 1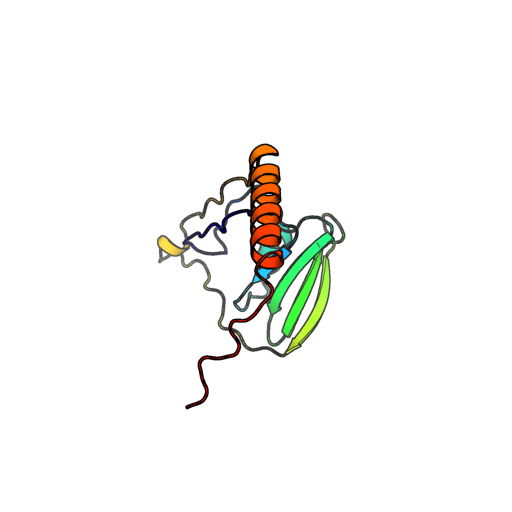 133 ? -35.864 35.011 0.284 1.00 38.50 133 ALA A N 1
ATOM 1080 C CA . ALA A 1 133 ? -36.349 36.232 -0.347 1.00 38.50 133 ALA A CA 1
ATOM 1081 C C . ALA A 1 133 ? -35.555 36.419 -1.645 1.00 38.50 133 ALA A C 1
ATOM 1083 O O . ALA A 1 133 ? -34.317 36.223 -1.589 1.00 38.50 133 ALA A O 1
#

Organism: NCBI:txid166011